Protein AF-Q7M494-F1 (afdb_monomer_lite)

InterPro domains:
  IPR012539 Crustacean cuticle [PF08140] (7-45)

Secondary structure (DSSP, 8-state):
-PPPP-S--EEE-TT--EEEPPTT--EEEEETTEEEETTS-EEE--

Organism: Homarus americanus (NCBI:txid6706)

Sequence (46 aa):
AIPPLVGASGIITPSGRLIQLPAGVTVASAGPSGAVLSNGDNIQYV

Radius of gyration: 11.42 Å; chains: 1; bounding box: 21×22×33 Å

Structure (mmCIF, N/CA/C/O backbone):
data_AF-Q7M494-F1
#
_entry.id   AF-Q7M494-F1
#
loop_
_atom_site.group_PDB
_atom_site.id
_atom_site.type_symbol
_atom_site.label_atom_id
_atom_site.label_alt_id
_atom_site.label_comp_id
_atom_site.label_asym_id
_atom_site.label_entity_id
_atom_site.label_seq_id
_atom_site.pdbx_PDB_ins_code
_atom_site.Cartn_x
_atom_site.Cartn_y
_atom_site.Cartn_z
_atom_site.occupancy
_atom_site.B_iso_or_equiv
_atom_site.auth_seq_id
_atom_site.auth_comp_id
_atom_site.auth_asym_id
_atom_site.auth_atom_id
_atom_site.pdbx_PDB_model_num
ATOM 1 N N . ALA A 1 1 ? -14.268 12.221 17.846 1.00 70.69 1 ALA A N 1
ATOM 2 C CA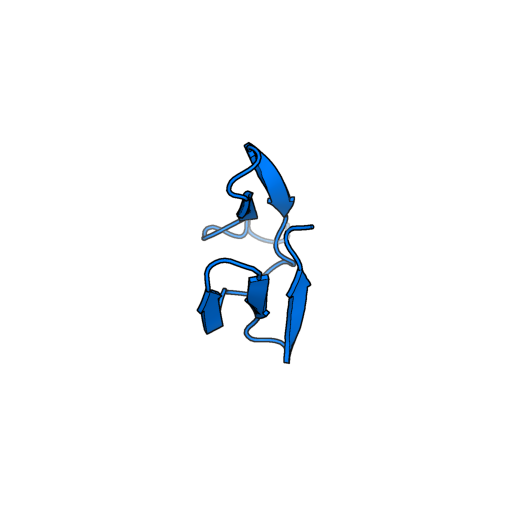 . ALA A 1 1 ? 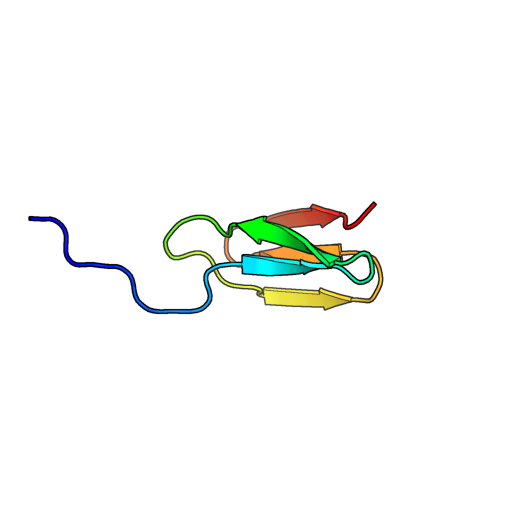-13.649 12.296 16.507 1.00 70.69 1 ALA A CA 1
ATOM 3 C C . ALA A 1 1 ? -12.939 10.977 16.240 1.00 70.69 1 ALA A C 1
ATOM 5 O O . ALA A 1 1 ? -12.364 10.439 17.180 1.00 70.69 1 ALA A O 1
ATOM 6 N N . ILE A 1 2 ? -13.015 10.434 15.023 1.00 76.31 2 ILE A N 1
ATOM 7 C CA . ILE A 1 2 ? -12.213 9.257 14.654 1.00 76.31 2 ILE A CA 1
ATOM 8 C C . ILE A 1 2 ? -10.748 9.723 14.585 1.00 76.31 2 ILE A C 1
ATOM 10 O O . ILE A 1 2 ? -10.498 10.755 13.957 1.00 76.31 2 ILE A O 1
ATOM 14 N N . PRO A 1 3 ? -9.800 9.054 15.266 1.00 84.25 3 PRO A N 1
ATOM 15 C CA . PRO A 1 3 ? -8.398 9.454 15.231 1.00 84.25 3 PRO A CA 1
ATOM 16 C C . PRO A 1 3 ? -7.835 9.337 13.804 1.00 84.25 3 PRO A C 1
ATOM 18 O O . PRO A 1 3 ? -8.288 8.482 13.038 1.00 84.25 3 PRO A O 1
ATOM 21 N N . PRO A 1 4 ? -6.858 10.178 13.424 1.00 84.62 4 PRO A N 1
ATOM 22 C CA . PRO A 1 4 ? -6.238 10.087 12.109 1.00 84.62 4 PRO A CA 1
ATOM 23 C C . PRO A 1 4 ? -5.487 8.758 11.962 1.00 84.62 4 PRO A C 1
ATOM 25 O O . PRO A 1 4 ? -4.781 8.326 12.875 1.00 84.62 4 PRO A O 1
ATOM 28 N N . LEU A 1 5 ? -5.613 8.127 10.795 1.00 83.12 5 LEU A N 1
ATOM 29 C CA . LEU A 1 5 ? -4.768 6.997 10.422 1.00 83.12 5 LEU A CA 1
ATOM 30 C C . LEU A 1 5 ? -3.406 7.526 9.953 1.00 83.12 5 LEU A C 1
ATOM 32 O O . LEU A 1 5 ? -3.344 8.347 9.039 1.00 83.12 5 LEU A O 1
ATOM 36 N N . VAL A 1 6 ? -2.325 7.030 10.555 1.00 84.56 6 VAL A N 1
ATOM 37 C CA . VAL A 1 6 ? -0.941 7.368 10.189 1.00 84.56 6 VAL A CA 1
ATOM 38 C C . VAL A 1 6 ? -0.245 6.104 9.694 1.00 84.56 6 VAL A C 1
ATOM 40 O O . VAL A 1 6 ? -0.178 5.114 10.419 1.00 84.56 6 VAL A O 1
ATOM 43 N N . GLY A 1 7 ? 0.266 6.122 8.462 1.00 86.06 7 GLY A N 1
ATOM 44 C CA . GLY A 1 7 ? 0.923 4.964 7.858 1.00 86.06 7 GLY A CA 1
ATOM 45 C C . GLY A 1 7 ? 1.140 5.108 6.353 1.00 86.06 7 GLY A C 1
ATOM 46 O O . GLY A 1 7 ? 1.053 6.207 5.806 1.00 86.06 7 GLY A O 1
ATOM 47 N N . ALA A 1 8 ? 1.433 3.98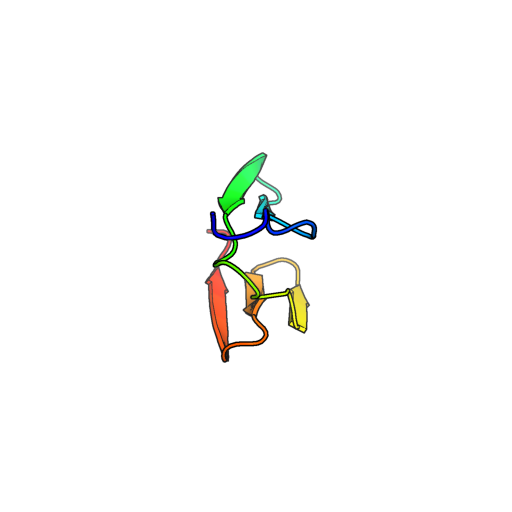7 5.688 1.00 88.75 8 ALA A N 1
ATOM 48 C CA . ALA A 1 8 ? 1.523 3.936 4.233 1.00 88.75 8 ALA A CA 1
ATOM 49 C C . ALA A 1 8 ? 0.145 4.214 3.617 1.00 88.75 8 ALA A C 1
ATOM 51 O O . ALA A 1 8 ? -0.802 3.467 3.847 1.00 88.75 8 ALA A O 1
ATOM 52 N N . SER A 1 9 ? 0.051 5.290 2.839 1.00 88.69 9 SER A N 1
ATOM 53 C CA . SER A 1 9 ? -1.227 5.761 2.291 1.00 88.69 9 SER A CA 1
ATOM 54 C C . SER A 1 9 ? -1.449 5.366 0.838 1.00 88.69 9 SER A C 1
ATOM 56 O O . SER A 1 9 ? -2.578 5.429 0.369 1.00 88.69 9 SER A O 1
ATOM 58 N N . GLY A 1 10 ? -0.406 4.972 0.104 1.00 93.50 10 GLY A N 1
ATOM 59 C CA . GLY A 1 10 ? -0.518 4.783 -1.337 1.00 93.50 10 GLY A CA 1
ATOM 60 C C . GLY A 1 10 ? 0.671 4.088 -1.989 1.00 93.50 10 GLY A C 1
ATOM 61 O O . GLY A 1 10 ? 1.707 3.865 -1.364 1.00 93.50 10 GLY A O 1
ATOM 62 N N . ILE A 1 11 ? 0.498 3.779 -3.271 1.00 94.12 11 ILE A N 1
ATOM 63 C CA . ILE A 1 11 ? 1.515 3.260 -4.185 1.00 94.12 11 ILE A CA 1
ATOM 64 C C . ILE A 1 11 ? 1.771 4.320 -5.257 1.00 94.12 11 ILE A C 1
ATOM 66 O O . ILE A 1 11 ? 0.827 4.877 -5.821 1.00 94.12 11 ILE A O 1
ATOM 70 N N . ILE A 1 12 ? 3.045 4.569 -5.555 1.00 93.94 12 ILE A N 1
ATOM 71 C CA . ILE A 1 12 ? 3.467 5.316 -6.741 1.00 93.94 12 ILE A CA 1
ATOM 72 C C . ILE A 1 12 ? 3.889 4.279 -7.777 1.00 93.94 12 ILE A C 1
ATOM 74 O O . ILE A 1 12 ? 4.847 3.538 -7.553 1.00 93.94 12 ILE A O 1
ATOM 78 N N . THR A 1 13 ? 3.149 4.173 -8.877 1.00 90.88 13 THR A N 1
ATOM 79 C CA . THR A 1 13 ? 3.478 3.220 -9.944 1.00 90.88 13 THR A CA 1
ATOM 80 C C . THR A 1 13 ? 4.745 3.656 -10.691 1.00 90.88 13 THR A C 1
ATOM 82 O O . THR A 1 13 ? 5.132 4.826 -10.625 1.00 90.88 13 THR A O 1
ATOM 85 N N . PRO A 1 14 ? 5.365 2.770 -11.493 1.00 86.62 14 PRO A N 1
ATOM 86 C CA . PRO A 1 14 ? 6.487 3.149 -12.358 1.00 86.62 14 PRO A CA 1
ATOM 87 C C . PRO A 1 14 ? 6.169 4.288 -13.343 1.00 86.62 14 PRO A C 1
ATOM 89 O O . PRO A 1 14 ? 7.068 5.008 -13.762 1.00 86.62 14 PRO A O 1
ATOM 92 N N . SER A 1 15 ? 4.892 4.474 -13.695 1.00 89.50 15 SER A N 1
ATOM 93 C CA . SER A 1 15 ? 4.408 5.586 -14.526 1.00 89.50 15 SER A CA 1
ATOM 94 C C . SER A 1 15 ? 4.162 6.887 -13.747 1.00 89.50 15 SER A C 1
ATOM 96 O O . SER A 1 15 ? 3.749 7.881 -14.337 1.00 89.50 15 SER A O 1
ATOM 98 N N . GLY A 1 16 ? 4.387 6.898 -12.430 1.00 91.19 16 GLY A N 1
ATOM 99 C CA . GLY A 1 16 ? 4.128 8.042 -11.555 1.00 91.19 16 GLY A CA 1
ATOM 100 C C . GLY A 1 16 ? 2.665 8.198 -11.130 1.00 91.19 16 GLY A C 1
ATOM 101 O O . GLY A 1 16 ? 2.326 9.176 -10.465 1.00 91.19 16 GLY A O 1
ATOM 102 N N . ARG A 1 17 ? 1.781 7.250 -11.475 1.00 93.19 17 ARG A N 1
ATOM 103 C CA . ARG A 1 17 ? 0.383 7.271 -11.026 1.00 93.19 17 ARG A CA 1
ATOM 104 C C . ARG A 1 17 ? 0.323 6.983 -9.529 1.00 93.19 17 ARG A C 1
ATOM 106 O O . ARG A 1 17 ? 0.914 6.021 -9.044 1.00 93.19 17 ARG A O 1
ATOM 113 N N . LEU A 1 18 ? -0.445 7.799 -8.816 1.00 94.75 18 LEU A N 1
ATOM 114 C CA . LEU A 1 18 ? -0.729 7.609 -7.398 1.00 94.75 18 LEU A CA 1
ATOM 115 C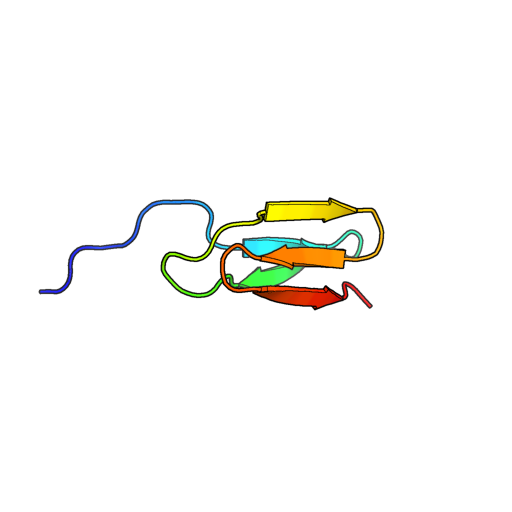 C . LEU A 1 18 ? -1.972 6.732 -7.230 1.00 94.75 18 LEU A C 1
ATOM 117 O O . LEU A 1 18 ? -3.019 7.008 -7.818 1.00 94.75 18 LEU A O 1
ATOM 121 N N . ILE A 1 19 ? -1.858 5.687 -6.417 1.00 94.25 19 ILE A N 1
ATOM 122 C CA . ILE A 1 19 ? -2.967 4.811 -6.036 1.00 94.25 19 ILE A CA 1
ATOM 123 C C . ILE A 1 19 ? -3.104 4.864 -4.519 1.00 94.25 19 ILE A C 1
ATOM 125 O O . ILE A 1 19 ? -2.180 4.478 -3.811 1.00 94.25 19 ILE A O 1
ATOM 129 N N . GLN A 1 20 ? -4.244 5.342 -4.024 1.00 94.81 20 GLN A N 1
ATOM 130 C CA . GLN A 1 20 ? -4.522 5.413 -2.590 1.00 94.81 20 GLN A CA 1
ATOM 131 C C . GLN A 1 20 ? -4.890 4.027 -2.053 1.00 94.81 20 GLN A C 1
ATOM 133 O O . GLN A 1 20 ? -5.745 3.344 -2.617 1.00 94.81 20 GLN A O 1
ATOM 138 N N . LEU A 1 21 ? -4.264 3.629 -0.949 1.00 95.44 21 LEU A N 1
ATOM 139 C CA . LEU A 1 21 ? -4.609 2.414 -0.225 1.00 95.44 21 LEU A CA 1
ATOM 140 C C . LEU A 1 21 ? -5.876 2.636 0.616 1.00 95.44 21 LEU A C 1
ATOM 142 O O . LEU A 1 21 ? -6.068 3.724 1.174 1.00 95.44 21 LEU A O 1
ATOM 146 N N . PRO A 1 22 ? -6.737 1.614 0.755 1.00 92.31 22 PRO A N 1
ATOM 147 C CA . PRO A 1 22 ? -7.825 1.658 1.719 1.00 92.31 22 PRO A CA 1
ATOM 148 C C . PRO A 1 22 ? -7.300 1.854 3.148 1.00 92.31 22 PRO A C 1
ATOM 150 O O . PRO A 1 22 ? -6.196 1.430 3.496 1.00 92.31 22 PRO A O 1
ATOM 153 N N . ALA A 1 23 ? -8.109 2.477 4.004 1.00 91.31 23 ALA A N 1
ATOM 154 C CA . ALA A 1 23 ? -7.729 2.716 5.392 1.00 91.31 23 ALA A CA 1
ATOM 155 C C . ALA A 1 23 ? -7.424 1.395 6.124 1.00 91.31 23 ALA A C 1
ATOM 157 O O . ALA A 1 23 ? -8.233 0.470 6.118 1.00 91.31 23 ALA A O 1
ATOM 158 N N . GLY A 1 24 ? -6.254 1.321 6.765 1.00 90.50 24 GLY A N 1
ATOM 159 C CA . GLY A 1 24 ? -5.797 0.145 7.513 1.00 90.50 24 GLY A CA 1
ATOM 160 C C . GLY A 1 24 ? -5.276 -1.009 6.649 1.00 90.50 24 GLY A C 1
ATOM 161 O O . GLY A 1 24 ? -4.843 -2.019 7.200 1.00 90.50 24 GLY A O 1
ATOM 162 N N . VAL A 1 25 ? -5.281 -0.870 5.320 1.00 94.12 25 VAL A N 1
ATOM 163 C CA . VAL A 1 25 ? -4.757 -1.874 4.390 1.00 94.12 25 VAL A CA 1
ATOM 164 C C . VAL A 1 25 ? -3.302 -1.566 4.054 1.00 94.12 25 VAL A C 1
ATOM 166 O O . VAL A 1 25 ? -2.923 -0.419 3.829 1.00 94.12 25 VAL A O 1
ATOM 169 N N . THR A 1 26 ? -2.476 -2.607 4.013 1.00 94.69 26 THR A N 1
ATOM 170 C CA . THR A 1 26 ? -1.044 -2.519 3.714 1.00 94.69 26 THR A CA 1
ATOM 171 C C . THR A 1 26 ? -0.698 -3.364 2.494 1.00 94.69 26 THR A C 1
ATOM 173 O O . THR A 1 26 ? -1.472 -4.219 2.061 1.00 94.69 26 THR A O 1
ATOM 176 N N . VAL A 1 27 ? 0.480 -3.124 1.921 1.00 95.62 27 VAL A N 1
ATOM 177 C CA . VAL A 1 27 ? 1.018 -3.953 0.839 1.00 95.62 27 VAL A CA 1
ATOM 178 C C . VAL A 1 27 ? 1.587 -5.236 1.442 1.00 95.62 27 VAL A C 1
ATOM 180 O O . VAL A 1 27 ? 2.503 -5.178 2.259 1.00 95.62 27 VAL A O 1
ATOM 183 N N . ALA A 1 28 ? 1.050 -6.385 1.036 1.00 96.31 28 ALA A N 1
ATOM 184 C CA . ALA A 1 28 ? 1.534 -7.699 1.453 1.00 96.31 28 ALA A CA 1
ATOM 185 C C . ALA A 1 28 ? 2.692 -8.187 0.567 1.00 96.31 28 ALA A C 1
ATOM 187 O O . ALA A 1 28 ? 3.650 -8.773 1.061 1.00 96.31 28 ALA A O 1
ATOM 188 N N . SER A 1 29 ? 2.617 -7.933 -0.743 1.00 96.69 29 SER A N 1
ATOM 189 C CA . SER A 1 29 ? 3.676 -8.235 -1.713 1.00 96.69 29 SER A CA 1
ATOM 190 C C . SER A 1 29 ? 3.578 -7.292 -2.910 1.00 96.69 29 SER A C 1
ATOM 192 O O . SER A 1 29 ? 2.474 -6.930 -3.314 1.00 96.69 29 SER A O 1
ATOM 194 N N . ALA A 1 30 ? 4.709 -6.895 -3.491 1.00 95.56 30 ALA A N 1
ATOM 195 C CA . ALA A 1 30 ? 4.755 -6.041 -4.674 1.00 95.56 30 ALA A CA 1
ATOM 196 C C . ALA A 1 30 ? 5.788 -6.553 -5.681 1.00 95.56 30 ALA A C 1
ATOM 198 O O . ALA A 1 30 ? 6.899 -6.934 -5.316 1.00 95.56 30 ALA A O 1
ATOM 199 N N . GLY A 1 31 ? 5.416 -6.525 -6.958 1.00 94.12 31 GLY A N 1
ATOM 200 C CA . GLY A 1 31 ? 6.286 -6.833 -8.087 1.00 94.12 31 GLY A CA 1
ATOM 201 C C . GLY A 1 31 ? 6.213 -5.751 -9.167 1.00 94.12 31 GLY A C 1
ATOM 202 O O . GLY A 1 31 ? 5.510 -4.757 -8.993 1.00 94.12 31 GLY A O 1
ATOM 203 N N . PRO A 1 32 ? 6.904 -5.936 -10.305 1.00 91.62 32 PRO A N 1
ATOM 204 C CA . PRO A 1 32 ? 6.996 -4.921 -11.360 1.00 91.62 32 PRO A CA 1
ATOM 205 C C . PRO A 1 32 ? 5.652 -4.526 -11.988 1.00 91.62 32 PRO A C 1
ATOM 207 O O . PRO A 1 32 ? 5.528 -3.423 -12.511 1.00 91.62 32 PRO A O 1
ATOM 210 N N . SER A 1 33 ? 4.655 -5.414 -11.934 1.00 92.88 33 SER A N 1
ATOM 211 C CA . SER A 1 33 ? 3.369 -5.238 -12.624 1.00 92.88 33 SER A CA 1
ATOM 212 C C . SER A 1 33 ? 2.191 -4.939 -11.692 1.00 92.88 33 SER A C 1
ATOM 214 O O . SER A 1 33 ? 1.103 -4.616 -12.179 1.00 92.88 33 SER A O 1
ATOM 216 N N . GLY A 1 34 ? 2.367 -5.080 -10.376 1.00 95.12 34 GLY A N 1
ATOM 217 C CA . GLY A 1 34 ? 1.268 -4.965 -9.424 1.00 95.12 34 GLY A CA 1
ATOM 218 C C . GLY A 1 34 ? 1.645 -5.267 -7.977 1.00 95.12 34 GLY A C 1
ATOM 219 O O . GLY A 1 34 ? 2.796 -5.588 -7.669 1.00 95.12 34 GLY A O 1
ATOM 220 N N . ALA A 1 35 ? 0.648 -5.188 -7.099 1.00 96.62 35 ALA A N 1
ATOM 221 C CA . ALA A 1 35 ? 0.769 -5.472 -5.675 1.00 96.62 35 ALA A CA 1
ATOM 222 C C . ALA A 1 35 ? -0.442 -6.24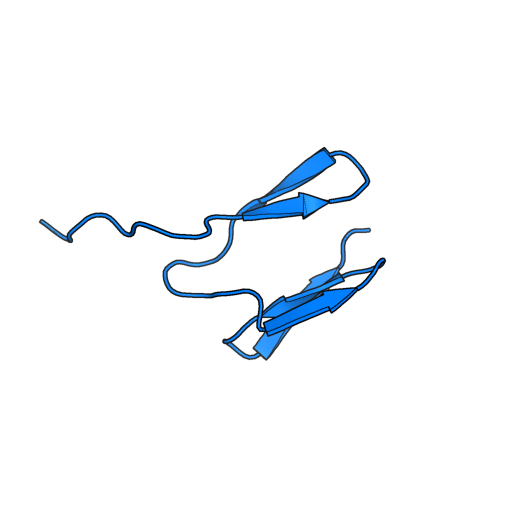8 -5.143 1.00 96.62 35 ALA A C 1
ATOM 224 O O . ALA A 1 35 ? -1.574 -6.012 -5.564 1.00 96.62 35 ALA A O 1
ATOM 225 N N . VAL A 1 36 ? -0.189 -7.137 -4.184 1.00 97.50 36 VAL A N 1
ATOM 226 C CA . VAL A 1 36 ? -1.203 -7.821 -3.375 1.00 97.50 36 VAL A CA 1
ATOM 227 C C . VAL A 1 36 ? -1.331 -7.080 -2.051 1.00 97.50 36 VAL A C 1
ATOM 229 O O . VAL A 1 36 ? -0.325 -6.764 -1.406 1.00 97.50 36 VAL A O 1
ATOM 232 N N . LEU A 1 37 ? -2.561 -6.803 -1.642 1.00 96.94 37 LEU A N 1
ATOM 233 C CA . LEU A 1 37 ? -2.880 -6.101 -0.408 1.00 96.94 37 LEU A CA 1
ATOM 234 C C . LEU A 1 37 ? -3.187 -7.073 0.737 1.00 96.94 37 LEU A C 1
ATOM 236 O O . LEU A 1 37 ? -3.560 -8.225 0.522 1.00 96.94 37 LEU A O 1
ATOM 240 N N . SER A 1 38 ? -3.069 -6.597 1.978 1.00 96.38 38 SER A N 1
ATOM 241 C CA . SER A 1 38 ? -3.339 -7.394 3.184 1.00 96.38 38 SER A CA 1
ATOM 242 C C . SER A 1 38 ? -4.793 -7.863 3.316 1.00 96.38 38 SER A C 1
ATOM 244 O O . SER A 1 38 ? -5.064 -8.804 4.057 1.00 96.38 38 SER A O 1
ATOM 246 N N . ASN A 1 39 ? -5.721 -7.241 2.587 1.00 95.56 39 ASN A N 1
ATOM 247 C CA . ASN A 1 39 ? -7.129 -7.629 2.524 1.00 95.56 39 ASN A CA 1
ATOM 248 C C . ASN A 1 39 ? -7.445 -8.622 1.384 1.00 95.56 39 ASN A C 1
ATOM 250 O O . ASN A 1 39 ? -8.607 -8.971 1.203 1.00 95.56 39 ASN A O 1
ATOM 254 N N . GLY A 1 40 ? -6.438 -9.074 0.627 1.00 96.50 40 GLY A N 1
ATOM 255 C CA . GLY A 1 40 ? -6.595 -10.007 -0.493 1.00 96.50 40 GLY A CA 1
ATOM 256 C C . GLY A 1 40 ? -6.848 -9.351 -1.854 1.00 96.50 40 GLY A C 1
ATOM 257 O O . GLY A 1 40 ? -6.853 -10.054 -2.867 1.00 96.50 40 GLY A O 1
ATOM 258 N N . ASP A 1 41 ? -7.008 -8.026 -1.907 1.00 96.56 41 ASP A N 1
ATOM 259 C CA . ASP A 1 41 ? -7.160 -7.303 -3.169 1.00 96.56 41 ASP A CA 1
ATOM 260 C C . ASP A 1 41 ? -5.848 -7.255 -3.960 1.00 96.56 41 ASP A C 1
ATOM 262 O O . ASP A 1 41 ? -4.743 -7.325 -3.415 1.00 96.56 41 ASP A O 1
ATOM 266 N N . ASN A 1 42 ? -5.984 -7.088 -5.276 1.00 95.81 42 ASN A N 1
ATOM 267 C CA . ASN A 1 42 ? -4.865 -6.990 -6.204 1.00 95.81 42 ASN A CA 1
ATOM 268 C C . ASN A 1 42 ? -4.923 -5.651 -6.939 1.00 95.81 42 ASN A C 1
ATOM 270 O O . ASN A 1 42 ? -5.961 -5.266 -7.475 1.00 95.81 42 ASN A O 1
ATOM 274 N N . ILE A 1 43 ? -3.788 -4.961 -6.998 1.00 94.25 43 ILE A N 1
ATOM 275 C CA . ILE A 1 43 ? -3.610 -3.734 -7.771 1.00 94.25 43 ILE A CA 1
ATOM 276 C C . ILE A 1 43 ? -2.733 -4.050 -8.977 1.00 94.25 43 ILE A C 1
ATOM 278 O O . ILE A 1 43 ? -1.591 -4.478 -8.820 1.00 94.25 43 ILE A O 1
ATOM 282 N N . GLN A 1 44 ? -3.245 -3.778 -10.176 1.00 94.00 44 GLN A N 1
ATOM 283 C CA . GLN A 1 44 ? -2.475 -3.794 -11.419 1.00 94.00 44 GLN A CA 1
ATOM 284 C C . GLN A 1 44 ? -2.023 -2.363 -11.748 1.00 94.00 44 GLN A C 1
ATOM 286 O O . GLN A 1 44 ? -2.809 -1.422 -11.633 1.00 94.00 44 GLN A O 1
ATOM 291 N N . TYR A 1 45 ? -0.755 -2.183 -12.127 1.00 90.56 45 TYR A N 1
ATOM 292 C CA . TYR A 1 45 ? -0.206 -0.847 -12.410 1.00 90.56 45 TYR A CA 1
ATOM 293 C C . TYR A 1 45 ? -0.545 -0.298 -13.800 1.00 90.56 45 TYR A C 1
ATOM 295 O O . TYR A 1 45 ? -0.325 0.894 -14.028 1.00 90.56 45 TYR A O 1
ATOM 303 N N . VAL A 1 46 ? -1.014 -1.161 -14.706 1.00 79.75 46 VAL A N 1
ATOM 304 C CA . VAL A 1 46 ? -1.361 -0.811 -16.093 1.00 79.75 46 VAL A CA 1
ATOM 305 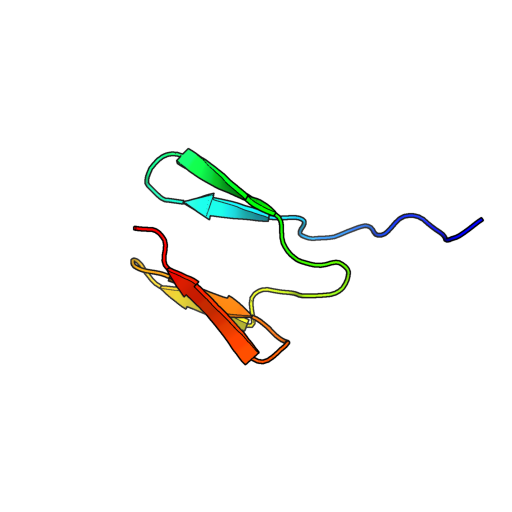C C . VAL A 1 46 ? -2.643 0.007 -16.181 1.00 79.75 46 VAL A C 1
ATOM 307 O O . VAL A 1 46 ? -3.514 -0.142 -15.292 1.00 79.75 46 VAL A O 1
#

pLDDT: mean 91.53, std 5.71, range [70.69, 97.5]

Foldseek 3Di:
DPDDQDDDQFDQAPVRDTDGDDGPKDFPDDDNQWTAIPVRDIGGRD